Protein AF-I4IXY5-F1 (afdb_monomer_lite)

Organism: NCBI:txid721123

Structure (mmCIF, N/CA/C/O backbone):
data_AF-I4IXY5-F1
#
_entry.id   AF-I4IXY5-F1
#
loop_
_atom_site.group_PDB
_atom_site.id
_atom_site.type_symbol
_atom_site.label_atom_id
_atom_site.label_alt_id
_atom_site.label_comp_id
_atom_site.label_asym_id
_atom_site.label_entity_id
_atom_site.label_seq_id
_atom_site.pdbx_PDB_ins_code
_atom_site.Cartn_x
_atom_site.Cartn_y
_atom_site.Cartn_z
_atom_site.occupancy
_atom_site.B_iso_or_equiv
_atom_site.auth_seq_id
_atom_site.auth_comp_id
_atom_site.auth_asym_id
_atom_site.auth_atom_id
_atom_site.pdbx_PDB_model_num
ATOM 1 N N . MET A 1 1 ? 5.098 7.646 -30.147 1.00 45.41 1 MET A N 1
ATOM 2 C CA . MET A 1 1 ? 5.491 6.281 -29.742 1.00 45.41 1 MET A CA 1
ATOM 3 C C . MET A 1 1 ? 4.698 5.970 -28.484 1.00 45.41 1 MET A C 1
ATOM 5 O O . MET A 1 1 ? 4.835 6.718 -27.529 1.00 45.41 1 MET A O 1
ATOM 9 N N . LEU A 1 2 ? 3.782 5.000 -28.518 1.00 59.25 2 LEU A N 1
ATOM 10 C CA . LEU A 1 2 ? 3.134 4.509 -27.298 1.00 59.25 2 LEU A CA 1
ATOM 11 C C . LEU A 1 2 ? 4.167 3.629 -26.595 1.00 59.25 2 LEU A C 1
ATOM 13 O O . LEU A 1 2 ? 4.561 2.606 -27.149 1.00 59.25 2 LEU A O 1
ATOM 17 N N . ASP A 1 3 ? 4.664 4.068 -25.443 1.00 67.50 3 ASP A N 1
ATOM 18 C CA . ASP A 1 3 ? 5.525 3.237 -24.607 1.00 67.50 3 ASP A CA 1
ATOM 19 C C . ASP A 1 3 ? 4.736 1.991 -24.183 1.00 67.50 3 ASP A C 1
ATOM 21 O O . ASP A 1 3 ? 3.730 2.085 -23.486 1.00 67.50 3 ASP A O 1
ATOM 25 N N . PHE A 1 4 ? 5.182 0.813 -24.624 1.00 66.44 4 PHE A N 1
ATOM 26 C CA . PHE A 1 4 ? 4.571 -0.485 -24.298 1.00 66.44 4 PHE A CA 1
ATOM 27 C C . PHE A 1 4 ? 5.006 -1.017 -22.925 1.00 66.44 4 PHE A C 1
ATOM 29 O O . PHE A 1 4 ? 4.759 -2.181 -22.600 1.00 66.44 4 PHE A O 1
ATOM 36 N N . SER A 1 5 ? 5.687 -0.198 -22.118 1.00 72.69 5 SER A N 1
ATOM 37 C CA . SER A 1 5 ? 6.034 -0.592 -20.758 1.00 72.69 5 SER A CA 1
ATOM 38 C C . SER A 1 5 ? 4.743 -0.733 -19.948 1.00 72.69 5 SER A C 1
ATOM 40 O O . SER A 1 5 ? 3.908 0.175 -19.982 1.00 72.69 5 SER A O 1
ATOM 42 N N . PRO A 1 6 ? 4.534 -1.859 -19.245 1.00 75.62 6 PRO A N 1
ATOM 43 C CA . PRO A 1 6 ? 3.332 -2.043 -18.449 1.00 75.62 6 PRO A CA 1
ATOM 44 C C . PRO A 1 6 ? 3.207 -0.910 -17.419 1.00 75.62 6 PRO A C 1
ATOM 46 O O . PRO A 1 6 ? 4.224 -0.455 -16.880 1.00 75.62 6 PRO A O 1
ATOM 49 N N . PRO A 1 7 ? 1.978 -0.438 -17.149 1.00 86.94 7 PRO A N 1
ATOM 50 C CA . PRO A 1 7 ? 1.763 0.627 -16.186 1.00 86.94 7 PRO A CA 1
ATOM 51 C C . PRO A 1 7 ? 2.283 0.199 -14.817 1.00 86.94 7 PRO A C 1
ATOM 53 O O . PRO A 1 7 ? 2.202 -0.971 -14.440 1.00 86.94 7 PRO A O 1
ATOM 56 N N . LYS A 1 8 ? 2.788 1.168 -14.058 1.00 90.00 8 LYS A N 1
ATOM 57 C CA . LYS A 1 8 ? 3.107 0.957 -12.650 1.00 90.00 8 LYS A CA 1
ATOM 58 C C . LYS A 1 8 ? 1.799 0.851 -11.872 1.00 90.00 8 LYS A C 1
ATOM 60 O O . LYS A 1 8 ? 0.974 1.762 -11.936 1.00 90.00 8 LYS A O 1
ATOM 65 N N . VAL A 1 9 ? 1.596 -0.255 -11.166 1.00 93.69 9 VAL A N 1
ATOM 66 C CA . VAL A 1 9 ? 0.349 -0.548 -10.450 1.00 93.69 9 VAL A CA 1
ATOM 67 C C . VAL A 1 9 ? 0.618 -0.640 -8.955 1.00 93.69 9 VAL A C 1
ATOM 69 O O . VAL A 1 9 ? 1.504 -1.367 -8.512 1.00 93.69 9 VAL A O 1
ATOM 72 N N . VAL A 1 10 ? -0.199 0.056 -8.167 1.00 95.56 10 VAL A N 1
ATOM 73 C CA . VAL A 1 10 ? -0.266 -0.121 -6.713 1.00 95.56 10 VAL A CA 1
ATOM 74 C C . VAL A 1 10 ? -1.609 -0.754 -6.378 1.00 95.56 10 VAL A C 1
ATOM 76 O O . VAL A 1 10 ? -2.662 -0.171 -6.631 1.00 95.56 10 VAL A O 1
ATOM 79 N N . HIS A 1 11 ? -1.583 -1.955 -5.812 1.00 95.88 11 HIS A N 1
ATOM 80 C CA . HIS A 1 11 ? -2.774 -2.706 -5.443 1.00 95.88 11 HIS A CA 1
ATOM 81 C C . HIS A 1 11 ? -2.955 -2.699 -3.925 1.00 95.88 11 HIS A C 1
ATOM 83 O O . HIS A 1 11 ? -2.216 -3.346 -3.185 1.00 95.88 11 HIS A O 1
ATOM 89 N N . LEU A 1 12 ? -3.972 -1.978 -3.455 1.00 95.88 12 LEU A N 1
ATOM 90 C CA . LEU A 1 12 ? -4.320 -1.908 -2.037 1.00 95.88 12 LEU A CA 1
ATOM 91 C C . LEU A 1 12 ? -5.243 -3.080 -1.661 1.00 95.88 12 LEU A C 1
ATOM 93 O O . LEU A 1 12 ? -6.411 -3.111 -2.041 1.00 95.88 12 LEU A O 1
ATOM 97 N N . ARG A 1 13 ? -4.727 -4.040 -0.891 1.00 95.25 13 ARG A N 1
ATOM 98 C CA . ARG A 1 13 ? -5.404 -5.269 -0.438 1.00 95.25 13 ARG A CA 1
ATOM 99 C C . ARG A 1 13 ? -5.634 -5.240 1.073 1.00 95.25 13 ARG A C 1
ATOM 101 O O . ARG A 1 13 ? -5.197 -6.113 1.815 1.00 95.25 13 ARG A O 1
ATOM 108 N N . VAL A 1 14 ? -6.336 -4.207 1.527 1.00 92.88 14 VAL A N 1
ATOM 109 C CA . VAL A 1 14 ? -6.540 -3.903 2.956 1.00 92.88 14 VAL A CA 1
ATOM 110 C C . VAL A 1 14 ? -7.850 -4.449 3.539 1.00 92.88 14 VAL A C 1
ATOM 112 O O . VAL A 1 14 ? -8.147 -4.223 4.707 1.00 92.88 14 VAL A O 1
ATOM 115 N N . GLY A 1 15 ? -8.638 -5.180 2.746 1.00 91.00 15 GLY A N 1
ATOM 116 C CA . GLY A 1 15 ? -9.937 -5.706 3.171 1.00 91.00 15 GLY A CA 1
ATOM 117 C C . GLY A 1 15 ? -10.960 -4.603 3.465 1.00 91.00 15 GLY A C 1
ATOM 118 O O . GLY A 1 15 ? -10.897 -3.509 2.904 1.00 91.00 15 GLY A O 1
ATOM 119 N N . ASN A 1 16 ? -11.925 -4.904 4.337 1.00 94.00 16 ASN A N 1
ATOM 120 C CA . ASN A 1 16 ? -12.934 -3.941 4.769 1.00 94.00 16 ASN A CA 1
ATOM 121 C C . ASN A 1 16 ? -12.463 -3.224 6.038 1.00 94.00 16 ASN A C 1
ATOM 123 O O . ASN A 1 16 ? -12.596 -3.754 7.141 1.00 94.00 16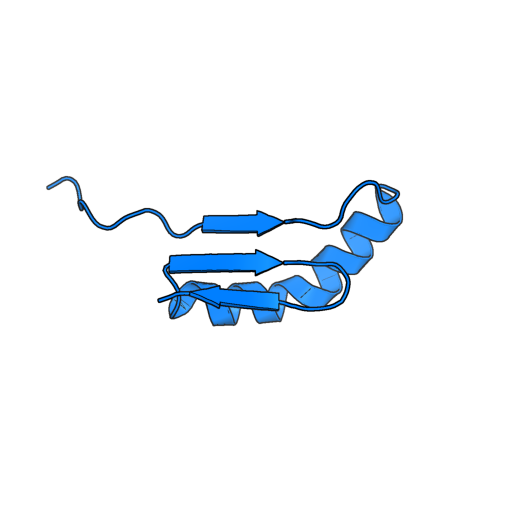 ASN A O 1
ATOM 127 N N . ILE A 1 17 ? -11.928 -2.019 5.875 1.00 94.75 17 ILE A N 1
ATOM 128 C CA . ILE A 1 17 ? -11.569 -1.142 6.989 1.00 94.75 17 ILE A CA 1
ATOM 129 C C . ILE A 1 17 ? -12.373 0.149 6.930 1.00 94.75 17 ILE A C 1
ATOM 131 O O . ILE A 1 17 ? -12.828 0.590 5.872 1.00 94.75 17 ILE A O 1
ATOM 135 N N . ARG A 1 18 ? -12.562 0.780 8.089 1.00 96.50 18 ARG A N 1
ATOM 136 C CA . ARG A 1 18 ? -13.317 2.033 8.165 1.00 96.50 18 ARG A CA 1
ATOM 137 C C . ARG A 1 18 ? -12.590 3.109 7.367 1.00 96.50 18 ARG A C 1
ATOM 139 O O . ARG A 1 18 ? -11.375 3.234 7.463 1.00 96.50 18 ARG A O 1
ATOM 146 N N . LYS A 1 19 ? -13.333 3.976 6.674 1.00 95.19 19 LYS A N 1
ATOM 147 C CA . LYS A 1 19 ? -12.767 5.091 5.888 1.00 95.19 19 LYS A CA 1
ATOM 148 C C . LYS A 1 19 ? -11.710 5.898 6.661 1.00 95.19 19 LYS A C 1
ATOM 150 O O . LYS A 1 19 ? -10.657 6.209 6.119 1.00 95.19 19 LYS A O 1
ATOM 155 N N . ARG A 1 20 ? -11.970 6.222 7.933 1.00 97.19 20 ARG A N 1
ATOM 156 C CA 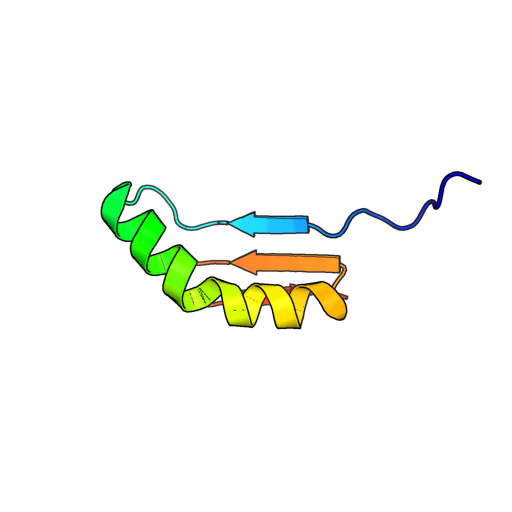. ARG A 1 20 ? -11.018 6.961 8.784 1.00 97.19 20 ARG A CA 1
ATOM 157 C C . ARG A 1 20 ? -9.701 6.205 8.976 1.00 97.19 20 ARG A C 1
ATOM 159 O O . ARG A 1 20 ? -8.639 6.805 8.861 1.00 97.19 20 ARG A O 1
ATOM 166 N N . GLU A 1 21 ? -9.786 4.911 9.259 1.00 96.38 21 GLU A N 1
ATOM 167 C CA . GLU A 1 21 ? -8.618 4.044 9.438 1.00 96.38 21 GLU A CA 1
ATOM 168 C C . GLU A 1 21 ? -7.875 3.868 8.116 1.00 96.38 21 GLU A C 1
ATOM 170 O O . GLU A 1 21 ? -6.654 3.926 8.108 1.00 96.38 21 GLU A O 1
ATOM 175 N N . PHE A 1 22 ? -8.594 3.769 6.993 1.00 95.94 22 PHE A N 1
ATOM 176 C CA . PHE A 1 22 ? -7.997 3.740 5.658 1.00 95.94 22 PHE A CA 1
ATOM 177 C C . PHE A 1 22 ? -7.175 4.995 5.370 1.00 95.94 22 PHE A C 1
ATOM 179 O O . PHE A 1 22 ? -6.030 4.879 4.950 1.00 95.94 22 PHE A O 1
ATOM 186 N N . HIS A 1 23 ? -7.709 6.190 5.642 1.00 96.56 23 HIS A N 1
ATOM 187 C CA . HIS A 1 23 ? -6.955 7.430 5.442 1.00 96.56 23 HIS A CA 1
ATOM 188 C C . HIS A 1 23 ? -5.699 7.497 6.320 1.00 96.56 23 HIS A C 1
ATOM 190 O O . HIS A 1 23 ? -4.644 7.891 5.832 1.00 96.56 23 HIS A O 1
ATOM 196 N N . GLN A 1 24 ? -5.794 7.095 7.591 1.00 97.12 24 GLN A N 1
ATOM 197 C CA . GLN A 1 24 ? -4.646 7.071 8.507 1.00 97.12 24 GLN A CA 1
ATOM 198 C C . G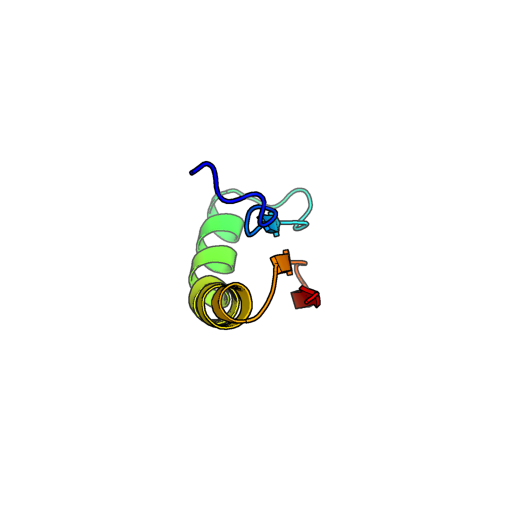LN A 1 24 ? -3.598 6.036 8.086 1.00 97.12 24 GLN A C 1
ATOM 200 O O . GLN A 1 24 ? -2.405 6.332 8.077 1.00 97.12 24 GLN A O 1
ATOM 205 N N . PHE A 1 25 ? -4.045 4.836 7.713 1.00 96.25 25 PHE A N 1
ATOM 206 C CA . PHE A 1 25 ? -3.195 3.770 7.201 1.00 96.25 25 PHE A CA 1
ATOM 207 C C . PHE A 1 25 ? -2.462 4.221 5.940 1.00 96.25 25 PHE A C 1
ATOM 209 O O . PHE A 1 25 ? -1.238 4.138 5.893 1.00 96.25 25 PHE A O 1
ATOM 216 N N . LEU A 1 26 ? -3.200 4.752 4.960 1.00 96.00 26 LEU A N 1
ATOM 217 C CA . LEU A 1 26 ? -2.645 5.179 3.685 1.00 96.00 26 LEU A CA 1
ATOM 218 C C . LEU A 1 26 ? -1.636 6.308 3.887 1.00 96.00 26 LEU A C 1
ATOM 220 O O . LEU A 1 26 ? -0.514 6.181 3.425 1.00 96.00 26 LEU A O 1
ATOM 224 N N . ALA A 1 27 ? -1.978 7.350 4.650 1.00 96.81 27 ALA A N 1
ATOM 225 C CA . ALA A 1 27 ? -1.060 8.455 4.933 1.00 96.81 27 ALA A CA 1
ATOM 226 C C . ALA A 1 27 ? 0.246 7.993 5.602 1.00 96.81 27 ALA A C 1
ATOM 228 O O . ALA A 1 27 ? 1.303 8.557 5.337 1.00 96.81 27 ALA A O 1
ATOM 229 N N . ARG A 1 28 ? 0.184 6.958 6.449 1.00 96.56 28 ARG A N 1
ATOM 230 C CA . ARG A 1 28 ? 1.363 6.390 7.109 1.00 96.56 28 ARG A CA 1
ATOM 231 C C . ARG A 1 28 ? 2.266 5.619 6.142 1.00 96.56 28 ARG A C 1
ATOM 233 O O . ARG A 1 28 ? 3.479 5.740 6.251 1.00 96.56 28 ARG A O 1
ATOM 240 N N . ILE A 1 29 ? 1.692 4.813 5.249 1.00 96.00 29 ILE A N 1
ATOM 241 C CA . ILE A 1 29 ? 2.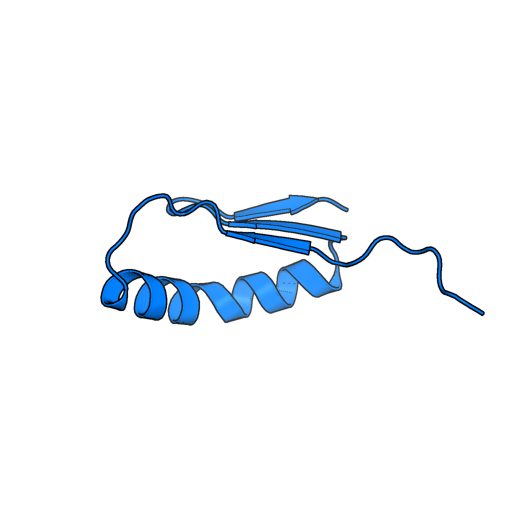452 3.900 4.372 1.00 96.00 29 ILE A CA 1
ATOM 242 C C . ILE A 1 29 ? 2.794 4.508 3.008 1.00 96.00 29 ILE A C 1
ATOM 244 O O . ILE A 1 29 ? 3.642 3.978 2.295 1.00 96.00 29 ILE A O 1
ATOM 248 N N . TRP A 1 30 ? 2.150 5.615 2.627 1.00 95.81 30 TRP A N 1
ATOM 249 C CA . TRP A 1 30 ? 2.306 6.214 1.301 1.00 95.81 30 TRP A CA 1
ATOM 250 C C . TRP A 1 30 ? 3.755 6.569 0.934 1.00 95.81 30 TRP A C 1
ATOM 252 O O . TRP A 1 30 ? 4.149 6.228 -0.179 1.00 95.81 30 TRP A O 1
ATOM 262 N N . PRO A 1 31 ? 4.585 7.140 1.833 1.00 96.50 31 PRO A N 1
ATOM 263 C CA . PRO A 1 31 ? 5.978 7.444 1.495 1.00 96.50 31 PRO A CA 1
ATOM 264 C C . PRO A 1 31 ? 6.796 6.208 1.080 1.00 96.50 31 PRO A C 1
ATOM 266 O O . PRO A 1 31 ? 7.651 6.285 0.202 1.00 96.50 31 PRO A O 1
ATOM 269 N N . GLU A 1 32 ? 6.520 5.048 1.682 1.00 96.00 32 GLU A N 1
ATOM 270 C CA . GLU A 1 32 ? 7.179 3.783 1.334 1.00 96.00 32 GLU A CA 1
ATOM 271 C C . GLU A 1 32 ? 6.696 3.256 -0.024 1.00 96.00 32 GLU A C 1
ATOM 273 O O . GLU A 1 32 ? 7.496 2.825 -0.854 1.00 96.00 32 GLU A O 1
ATOM 278 N N . VAL A 1 33 ? 5.391 3.359 -0.293 1.00 95.50 33 VAL A N 1
ATOM 279 C CA . VAL A 1 33 ? 4.804 3.012 -1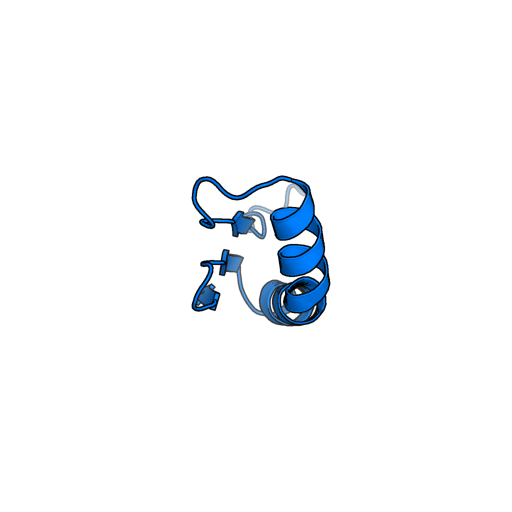.597 1.00 95.50 33 VAL A CA 1
ATOM 280 C C . VAL A 1 33 ? 5.393 3.874 -2.715 1.00 95.50 33 VAL A C 1
ATOM 282 O O . VAL A 1 33 ? 5.716 3.345 -3.779 1.00 95.50 33 VAL A O 1
ATOM 285 N N . GLU A 1 34 ? 5.569 5.176 -2.481 1.00 95.31 34 GLU A N 1
ATOM 286 C CA . GLU A 1 34 ? 6.189 6.097 -3.440 1.00 95.31 34 GLU A CA 1
ATOM 287 C C . GLU A 1 34 ? 7.640 5.717 -3.747 1.00 95.31 34 GLU A C 1
ATOM 289 O O . GLU A 1 34 ? 8.035 5.726 -4.911 1.00 95.31 34 G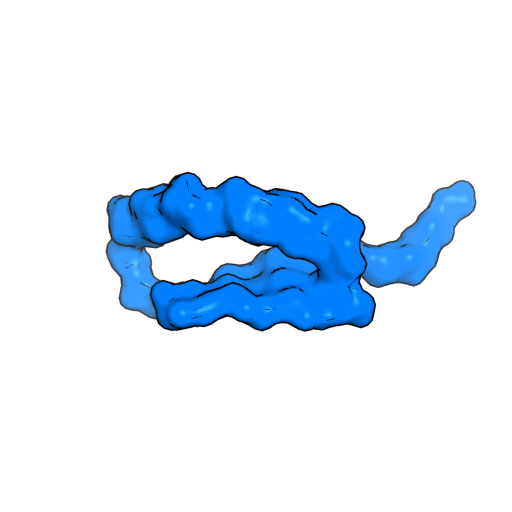LU A O 1
ATOM 294 N N . ALA A 1 35 ? 8.421 5.317 -2.741 1.00 95.69 35 ALA A N 1
ATOM 295 C CA . ALA A 1 35 ? 9.780 4.831 -2.964 1.00 95.69 35 ALA A CA 1
ATOM 296 C C . ALA A 1 35 ? 9.791 3.524 -3.781 1.00 95.69 35 ALA A C 1
ATOM 298 O O . ALA A 1 35 ? 10.535 3.397 -4.754 1.00 95.69 35 ALA A O 1
ATOM 299 N N . LEU A 1 36 ? 8.921 2.567 -3.442 1.00 95.19 36 LEU A N 1
ATOM 300 C CA . LEU A 1 36 ? 8.873 1.260 -4.103 1.00 95.19 36 LEU A CA 1
ATOM 301 C C . LEU A 1 36 ? 8.400 1.347 -5.557 1.00 95.19 36 LEU A C 1
ATOM 303 O O . LEU A 1 36 ? 8.953 0.658 -6.415 1.00 95.19 36 LEU A O 1
ATOM 307 N N . VAL A 1 37 ? 7.425 2.208 -5.862 1.00 93.31 37 VAL A N 1
ATOM 308 C CA . VAL A 1 37 ? 6.868 2.337 -7.219 1.00 93.31 37 VAL A CA 1
ATOM 309 C C . VAL A 1 37 ? 7.872 2.932 -8.214 1.00 93.31 37 VAL A C 1
ATOM 311 O O . VAL A 1 37 ? 7.694 2.807 -9.427 1.00 93.31 37 VAL A O 1
ATOM 314 N N . ILE A 1 38 ? 8.946 3.582 -7.752 1.00 91.62 38 ILE A N 1
ATOM 315 C CA . ILE A 1 38 ? 10.019 4.066 -8.634 1.00 91.62 38 ILE A CA 1
ATOM 316 C C . ILE A 1 38 ? 10.740 2.876 -9.277 1.00 91.62 38 ILE A C 1
ATOM 318 O O . ILE A 1 38 ? 10.910 2.866 -10.500 1.00 91.62 38 ILE A O 1
ATOM 322 N N . GLU A 1 39 ? 11.085 1.871 -8.474 1.00 90.56 39 GLU A N 1
ATOM 323 C CA . GLU A 1 39 ? 11.917 0.730 -8.871 1.00 90.56 39 GLU A CA 1
ATOM 324 C C . GLU A 1 39 ? 11.117 -0.501 -9.326 1.00 90.56 39 GLU A C 1
ATOM 326 O O . GLU A 1 39 ? 11.637 -1.336 -10.070 1.00 90.56 39 GLU A O 1
ATOM 331 N N . HIS A 1 40 ? 9.852 -0.601 -8.913 1.00 92.81 40 HIS A N 1
ATOM 332 C CA . HIS A 1 40 ? 9.001 -1.774 -9.107 1.00 92.81 40 HIS A CA 1
ATOM 333 C C . HIS A 1 40 ? 7.794 -1.447 -9.988 1.00 92.81 40 HIS A C 1
ATOM 335 O O . HIS A 1 40 ? 7.234 -0.349 -9.941 1.00 92.81 40 HIS A O 1
ATOM 341 N N . LYS A 1 41 ? 7.365 -2.416 -10.799 1.00 90.75 41 LYS A N 1
ATOM 342 C CA . LYS A 1 41 ? 6.189 -2.279 -11.672 1.00 90.75 41 LYS A CA 1
ATOM 343 C C . LYS A 1 41 ? 4.885 -2.571 -10.942 1.00 90.75 41 LYS A C 1
ATOM 345 O O . LYS A 1 41 ? 3.845 -2.040 -11.325 1.00 90.75 41 LYS A O 1
ATOM 350 N N . LEU A 1 42 ? 4.933 -3.398 -9.901 1.00 93.88 42 LEU A N 1
ATOM 351 C CA . LEU A 1 42 ? 3.773 -3.753 -9.094 1.00 93.88 42 LEU A CA 1
ATOM 352 C C . LEU A 1 42 ? 4.122 -3.679 -7.610 1.00 93.88 42 LEU A C 1
ATOM 354 O O . LEU A 1 42 ? 5.090 -4.292 -7.167 1.00 93.88 42 LEU A O 1
ATOM 358 N N . VAL A 1 43 ? 3.294 -2.973 -6.846 1.00 96.50 43 VAL A N 1
ATOM 359 C CA . VAL A 1 43 ? 3.369 -2.915 -5.384 1.00 96.50 43 VAL A CA 1
ATOM 360 C C . VAL A 1 43 ? 2.031 -3.376 -4.814 1.00 96.50 43 VAL A C 1
ATOM 362 O O . VAL A 1 43 ? 1.001 -2.749 -5.056 1.00 96.50 43 VAL A O 1
ATOM 365 N N . ASN A 1 44 ? 2.025 -4.472 -4.060 1.00 97.00 44 ASN A N 1
ATOM 366 C CA . ASN A 1 44 ? 0.857 -4.940 -3.322 1.00 97.00 44 ASN A CA 1
ATOM 367 C C . ASN A 1 44 ? 0.966 -4.475 -1.869 1.00 97.00 44 ASN A C 1
ATOM 369 O O . ASN A 1 44 ? 1.941 -4.774 -1.186 1.00 97.00 44 ASN A O 1
ATOM 373 N N . VAL A 1 45 ? -0.058 -3.789 -1.377 1.00 97.19 45 VAL A N 1
ATOM 374 C CA . VAL A 1 45 ? -0.114 -3.288 -0.002 1.00 97.19 45 VAL A CA 1
ATOM 375 C C . VAL A 1 45 ? -1.158 -4.078 0.769 1.00 97.19 45 VAL A C 1
ATOM 377 O O . VAL A 1 45 ? -2.341 -4.032 0.439 1.00 97.19 45 VAL A O 1
ATOM 380 N N . TYR A 1 46 ? -0.731 -4.767 1.816 1.00 96.12 46 TYR A N 1
ATOM 381 C CA . TYR A 1 46 ? -1.591 -5.421 2.796 1.00 96.12 46 TYR A CA 1
ATOM 382 C C . TYR A 1 46 ? -1.543 -4.638 4.115 1.00 96.12 46 TYR A C 1
ATOM 384 O O . TYR A 1 46 ? -0.753 -3.709 4.274 1.00 96.12 46 TYR A O 1
ATOM 392 N N . LEU A 1 47 ? -2.400 -4.986 5.077 1.00 93.00 47 LEU A N 1
ATOM 393 C CA . LEU A 1 47 ? -2.416 -4.309 6.383 1.00 93.00 47 LEU A CA 1
ATOM 394 C C . LEU A 1 47 ? -1.145 -4.561 7.208 1.00 93.00 47 LEU A C 1
ATOM 396 O O . LEU A 1 47 ? -0.768 -3.727 8.029 1.00 93.00 47 LEU A O 1
ATOM 400 N N . ASP A 1 48 ? -0.523 -5.715 6.999 1.00 93.88 48 ASP A N 1
ATOM 401 C CA . ASP A 1 48 ? 0.603 -6.255 7.756 1.00 93.88 48 ASP A CA 1
ATOM 402 C C . ASP A 1 48 ? 1.941 -6.164 7.011 1.00 93.88 48 ASP A C 1
ATOM 404 O O . ASP A 1 48 ? 2.991 -6.262 7.642 1.00 93.88 48 ASP A O 1
ATOM 408 N N . ARG A 1 49 ? 1.922 -5.990 5.682 1.00 94.94 49 ARG A N 1
ATOM 409 C CA . ARG A 1 49 ? 3.129 -5.984 4.844 1.00 94.94 49 ARG A CA 1
ATOM 410 C C . ARG A 1 49 ? 2.930 -5.290 3.500 1.00 94.94 49 ARG A C 1
ATOM 412 O O . ARG A 1 49 ? 1.805 -5.130 3.027 1.00 94.94 49 ARG A O 1
ATOM 419 N N . ILE A 1 50 ? 4.042 -4.980 2.844 1.00 96.56 50 ILE A N 1
ATOM 420 C CA . ILE A 1 50 ? 4.093 -4.509 1.460 1.00 96.56 50 ILE A CA 1
ATOM 421 C C . ILE A 1 50 ? 4.958 -5.483 0.653 1.00 96.56 50 ILE A C 1
ATOM 423 O O . ILE A 1 50 ? 6.018 -5.904 1.105 1.00 96.56 50 ILE A O 1
ATOM 427 N N . GLU A 1 51 ? 4.489 -5.868 -0.530 1.00 96.38 51 GLU A N 1
ATOM 428 C CA . GLU A 1 51 ? 5.216 -6.718 -1.478 1.00 96.38 51 GLU A CA 1
ATOM 429 C C . GLU A 1 51 ? 5.479 -5.919 -2.758 1.00 96.38 51 GLU A C 1
ATOM 431 O O . GLU A 1 51 ? 4.578 -5.244 -3.258 1.00 96.38 51 GLU A O 1
ATOM 436 N N . ALA A 1 52 ? 6.687 -6.009 -3.314 1.00 95.25 52 ALA A N 1
ATOM 437 C CA . ALA A 1 52 ? 7.076 -5.277 -4.516 1.00 95.25 52 ALA A CA 1
ATOM 438 C C . ALA A 1 52 ? 7.678 -6.220 -5.569 1.00 95.25 52 ALA A C 1
ATOM 440 O O . ALA A 1 52 ? 8.470 -7.105 -5.246 1.00 95.25 52 ALA A O 1
ATOM 441 N N . PHE A 1 53 ? 7.290 -6.031 -6.832 1.00 90.81 53 PHE A N 1
ATOM 442 C CA . PHE A 1 53 ? 7.661 -6.893 -7.955 1.00 90.81 53 PHE A CA 1
ATOM 443 C C . PHE A 1 53 ? 8.226 -6.064 -9.114 1.00 90.81 53 PHE A C 1
ATOM 445 O O . PHE A 1 53 ? 7.679 -5.015 -9.473 1.00 90.81 53 PHE A O 1
ATOM 452 N N . ARG A 1 54 ? 9.334 -6.541 -9.685 1.00 83.81 54 ARG A N 1
ATOM 453 C CA . ARG A 1 54 ? 10.103 -5.844 -10.724 1.00 83.81 54 ARG A CA 1
ATOM 454 C C . ARG A 1 54 ? 9.480 -5.936 -12.116 1.00 83.81 54 ARG A C 1
ATOM 456 O O . ARG A 1 54 ? 8.869 -6.975 -12.436 1.00 83.81 54 ARG A O 1
#

Secondary structure (DSSP, 8-state):
----SPPPEEEE---S--HHHHHHHHHHHHHHHHHHHHH-SEEEE-SS-EEEE-

Foldseek 3Di:
DPPPPQAQDEAEPAPDDDPVVVVVQCVVCVVVVVVQSVPASYWYDYSVDIDGHD

Radius of gyration: 12.69 Å; chains: 1; bounding box: 25×15×39 Å

pLDDT: mean 91.18, std 10.33, range [45.41, 97.19]

Sequence (54 aa):
MLDFSPPKVVHLRVGNIRKREFHQFLARIWPEVEALVIEHKLVNVYLDRIEAFR